Protein AF-A0A7J2JFJ5-F1 (afdb_monomer_lite)

Structure (mmCIF, N/CA/C/O backbone):
data_AF-A0A7J2JFJ5-F1
#
_entry.id   AF-A0A7J2JFJ5-F1
#
loop_
_atom_site.group_PDB
_atom_site.id
_atom_site.type_symbol
_atom_site.label_atom_id
_atom_site.label_alt_id
_atom_site.label_comp_id
_atom_site.label_asym_id
_atom_site.label_entity_id
_atom_site.label_seq_id
_atom_site.pdbx_PDB_ins_code
_atom_site.Cartn_x
_atom_site.Cartn_y
_atom_site.Cartn_z
_atom_site.occupancy
_atom_site.B_iso_or_equiv
_atom_site.auth_seq_id
_atom_site.auth_comp_id
_atom_site.auth_asym_id
_atom_site.auth_atom_id
_atom_site.pdbx_PDB_model_num
ATOM 1 N N . MET A 1 1 ? -9.846 13.819 21.853 1.00 77.38 1 MET A N 1
ATOM 2 C CA . MET A 1 1 ? -9.443 13.724 20.427 1.00 77.38 1 MET A CA 1
ATOM 3 C C . MET A 1 1 ? -10.681 13.401 19.591 1.00 77.38 1 MET A C 1
ATOM 5 O O . MET A 1 1 ? -11.425 12.506 19.979 1.00 77.38 1 MET A O 1
ATOM 9 N N . GLY A 1 2 ? -10.943 14.129 18.499 1.00 88.06 2 GLY A N 1
ATOM 10 C CA . GLY A 1 2 ? -12.149 13.928 17.678 1.00 88.06 2 GLY A CA 1
ATOM 11 C C . GLY A 1 2 ? -12.217 12.544 17.014 1.00 88.06 2 GLY A C 1
ATOM 12 O O . GLY A 1 2 ? -11.198 11.867 16.869 1.00 88.06 2 GLY A O 1
ATOM 13 N N . LYS A 1 3 ? -13.419 12.108 16.600 1.00 91.81 3 LYS A N 1
ATOM 14 C CA . LYS A 1 3 ? -13.634 10.844 15.857 1.00 91.81 3 LYS A CA 1
ATOM 15 C C . LYS A 1 3 ? -12.746 10.780 14.604 1.00 91.81 3 LYS A C 1
ATOM 17 O O . LYS A 1 3 ? -11.947 9.864 14.464 1.00 91.81 3 LYS A O 1
ATOM 22 N N . VAL A 1 4 ? -12.773 11.817 13.769 1.00 92.75 4 VAL A N 1
ATOM 23 C CA . VAL A 1 4 ? -11.957 11.883 12.542 1.00 92.75 4 VAL A CA 1
ATOM 24 C C . VAL A 1 4 ? -10.455 11.876 12.843 1.00 92.75 4 VAL A C 1
ATOM 26 O O . VAL A 1 4 ? -9.719 11.109 12.237 1.00 92.75 4 VAL A O 1
ATOM 29 N N . THR A 1 5 ? -9.989 12.652 13.827 1.00 93.81 5 THR A N 1
ATOM 30 C CA . THR A 1 5 ? -8.562 12.715 14.197 1.00 93.81 5 THR A CA 1
ATOM 31 C C . THR A 1 5 ? -8.012 11.366 14.669 1.00 93.81 5 THR A C 1
ATOM 33 O O . THR A 1 5 ? -6.893 10.995 14.320 1.00 93.81 5 THR A O 1
ATOM 36 N N . ARG A 1 6 ? -8.799 10.598 15.435 1.00 94.81 6 ARG A N 1
ATOM 37 C CA . ARG A 1 6 ? -8.428 9.228 15.829 1.00 94.81 6 ARG A CA 1
ATOM 38 C C . ARG A 1 6 ? -8.366 8.297 14.624 1.00 94.81 6 ARG A C 1
ATOM 40 O O . ARG A 1 6 ? -7.441 7.498 14.533 1.00 94.81 6 ARG A O 1
ATOM 47 N N . GLY A 1 7 ? -9.318 8.439 13.703 1.00 95.38 7 GLY A N 1
ATOM 48 C CA . GLY A 1 7 ? -9.347 7.720 12.431 1.00 95.38 7 GLY A CA 1
ATOM 49 C C . GLY A 1 7 ? -8.102 7.978 11.588 1.00 95.38 7 GLY A C 1
ATOM 50 O O . GLY A 1 7 ? -7.432 7.032 11.192 1.00 95.38 7 GLY A O 1
ATOM 51 N N . LEU A 1 8 ? -7.735 9.249 11.404 1.00 96.19 8 LEU A N 1
ATOM 52 C CA . LEU A 1 8 ? -6.509 9.665 10.716 1.00 96.19 8 LEU A CA 1
ATOM 53 C C . LEU A 1 8 ? -5.271 9.016 11.339 1.00 96.19 8 LEU A C 1
ATOM 55 O O . LEU A 1 8 ? -4.498 8.362 10.646 1.00 96.19 8 LEU A O 1
ATOM 59 N N . LYS A 1 9 ? -5.107 9.134 12.663 1.00 96.19 9 LYS A N 1
ATOM 60 C CA . LYS A 1 9 ? -3.968 8.538 13.373 1.00 96.19 9 LYS A CA 1
ATOM 61 C C . LYS A 1 9 ? -3.921 7.015 13.201 1.00 96.19 9 LYS A C 1
ATOM 63 O O . LYS A 1 9 ? -2.847 6.452 13.012 1.00 96.19 9 LYS A O 1
ATOM 68 N N . ALA A 1 10 ? -5.076 6.352 13.258 1.00 96.56 10 ALA A N 1
ATOM 69 C CA . ALA A 1 10 ? -5.172 4.897 13.155 1.00 96.56 10 ALA A CA 1
ATOM 70 C C . ALA A 1 10 ? -4.834 4.424 11.745 1.00 96.56 10 ALA A C 1
ATOM 72 O O . ALA A 1 10 ? -4.060 3.482 11.577 1.00 96.56 10 ALA A O 1
ATOM 73 N N . GLY A 1 11 ? -5.372 5.117 10.744 1.00 96.81 11 GLY A N 1
ATOM 74 C CA . GLY A 1 11 ? -5.115 4.836 9.344 1.00 96.81 11 GLY A CA 1
ATOM 75 C C . GLY A 1 11 ? -3.658 5.078 8.962 1.00 96.81 11 GLY A C 1
ATOM 76 O O . GLY A 1 11 ? -3.092 4.251 8.259 1.00 96.81 11 GLY A O 1
ATOM 77 N N . VAL A 1 12 ? -3.014 6.129 9.488 1.00 96.88 12 VAL A N 1
ATOM 78 C CA . VAL A 1 12 ? -1.575 6.386 9.280 1.00 96.88 12 VAL A CA 1
ATOM 79 C C . VAL A 1 12 ? -0.713 5.283 9.880 1.00 96.88 12 VAL A C 1
ATOM 81 O O . VAL A 1 12 ? 0.145 4.756 9.182 1.00 96.88 12 VAL A O 1
ATOM 84 N N . LEU A 1 13 ? -0.930 4.901 11.146 1.00 96.88 13 LEU A N 1
ATOM 85 C CA . LEU A 1 13 ? -0.126 3.837 11.765 1.00 96.88 13 LEU A CA 1
ATOM 86 C C . LEU A 1 13 ? -0.288 2.505 11.030 1.00 96.88 13 LEU A C 1
ATOM 88 O O . LEU A 1 13 ? 0.695 1.818 10.765 1.00 96.88 13 LEU A O 1
ATOM 92 N N . SER A 1 14 ? -1.520 2.162 10.660 1.00 96.94 14 SER A N 1
ATOM 93 C CA . SER A 1 14 ? -1.803 0.952 9.882 1.00 96.94 14 SER A CA 1
ATOM 94 C C . SER A 1 14 ? -1.190 1.035 8.487 1.00 96.94 14 SER A C 1
ATOM 96 O O . SER A 1 14 ? -0.620 0.063 8.006 1.00 96.94 14 SER A O 1
ATOM 98 N N . GLY A 1 15 ? -1.266 2.207 7.853 1.00 96.50 15 GLY A N 1
ATOM 99 C CA . GLY A 1 15 ? -0.671 2.492 6.552 1.00 96.50 15 GLY A CA 1
ATOM 100 C C . GLY A 1 15 ? 0.849 2.375 6.569 1.00 96.50 15 GLY A C 1
ATOM 101 O O . GLY A 1 15 ? 1.410 1.797 5.653 1.00 96.50 15 GLY A O 1
ATOM 102 N N . LEU A 1 16 ? 1.521 2.823 7.632 1.00 96.25 16 LEU A N 1
ATOM 103 C CA . LEU A 1 16 ? 2.966 2.641 7.796 1.00 96.25 16 LEU A CA 1
ATOM 104 C C . LEU A 1 16 ? 3.344 1.158 7.884 1.00 96.25 16 LEU A C 1
ATOM 106 O O . LEU A 1 16 ? 4.227 0.711 7.157 1.00 96.25 16 LEU A O 1
ATOM 110 N N . ILE A 1 17 ? 2.655 0.387 8.733 1.00 96.19 17 ILE A N 1
ATOM 111 C CA . ILE A 1 17 ? 2.920 -1.052 8.905 1.00 96.19 17 ILE A CA 1
ATOM 112 C C . ILE A 1 17 ? 2.732 -1.790 7.577 1.00 96.19 17 ILE A C 1
ATOM 114 O O . ILE A 1 17 ? 3.607 -2.535 7.139 1.00 96.19 17 ILE A O 1
ATOM 118 N N . ILE A 1 18 ? 1.601 -1.554 6.915 1.00 95.38 18 ILE A N 1
ATOM 119 C CA . ILE A 1 18 ? 1.270 -2.213 5.652 1.00 95.38 18 ILE A CA 1
ATOM 120 C C . ILE A 1 18 ? 2.163 -1.711 4.517 1.00 95.38 18 ILE A C 1
ATOM 122 O O . ILE A 1 18 ? 2.582 -2.509 3.689 1.00 95.38 18 ILE A O 1
ATOM 126 N N . GLY A 1 19 ? 2.524 -0.430 4.503 1.00 94.38 19 GLY A N 1
ATOM 127 C CA . GLY A 1 19 ? 3.421 0.165 3.516 1.00 94.38 19 GLY A CA 1
ATOM 128 C C . GLY A 1 19 ? 4.811 -0.463 3.526 1.00 94.38 19 GLY A C 1
ATOM 129 O O . GLY A 1 19 ? 5.356 -0.737 2.462 1.00 94.38 19 GLY A O 1
ATOM 130 N N . VAL A 1 20 ? 5.354 -0.778 4.707 1.00 94.81 20 VAL A N 1
ATOM 131 C CA . VAL A 1 20 ? 6.627 -1.510 4.832 1.00 94.81 20 VAL A CA 1
ATOM 132 C C . VAL A 1 20 ? 6.517 -2.915 4.232 1.00 94.81 20 VAL 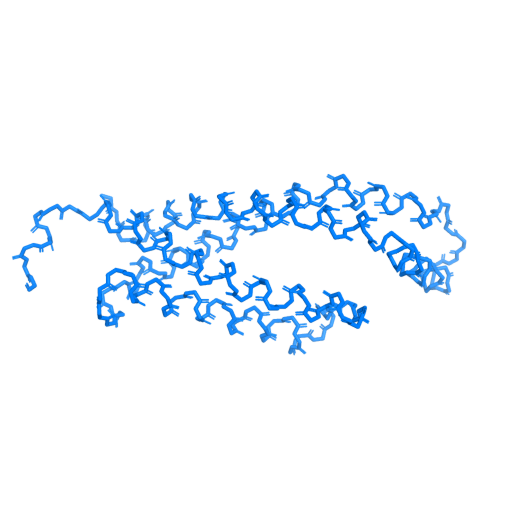A C 1
ATOM 134 O O . VAL A 1 20 ? 7.378 -3.321 3.452 1.00 94.81 20 VAL A O 1
ATOM 137 N N . ILE A 1 21 ? 5.442 -3.645 4.551 1.00 94.44 21 ILE A N 1
ATOM 138 C CA . ILE A 1 21 ? 5.206 -5.000 4.027 1.00 94.44 21 ILE A CA 1
ATOM 139 C C . ILE A 1 21 ? 5.034 -4.959 2.502 1.00 94.44 21 ILE A C 1
ATOM 141 O O . ILE A 1 21 ? 5.686 -5.715 1.783 1.00 94.44 21 ILE A O 1
ATOM 145 N N . LEU A 1 22 ? 4.200 -4.047 1.997 1.00 91.50 22 LEU A N 1
ATOM 146 C CA . LEU A 1 22 ? 3.963 -3.855 0.567 1.00 91.50 22 LEU A CA 1
ATOM 147 C C . LEU A 1 22 ? 5.234 -3.438 -0.170 1.00 91.50 22 LEU A C 1
ATOM 149 O O . LEU A 1 22 ? 5.488 -3.950 -1.257 1.00 91.50 22 LEU A O 1
ATOM 153 N N . GLY A 1 23 ? 6.046 -2.554 0.409 1.00 91.56 23 GLY A N 1
ATOM 154 C CA . GLY A 1 23 ? 7.327 -2.146 -0.157 1.00 91.56 23 GLY A CA 1
ATOM 155 C C . GLY A 1 23 ? 8.279 -3.330 -0.304 1.00 91.56 23 GLY A C 1
ATOM 156 O O . GLY A 1 23 ? 8.821 -3.547 -1.385 1.00 91.56 23 GLY A O 1
ATOM 157 N N . ALA A 1 24 ? 8.417 -4.149 0.744 1.00 92.75 24 ALA A N 1
ATOM 158 C CA . ALA A 1 24 ? 9.254 -5.347 0.711 1.00 92.75 24 ALA A CA 1
ATOM 159 C C . ALA A 1 24 ? 8.766 -6.373 -0.326 1.00 92.75 24 ALA A C 1
ATOM 161 O O . ALA A 1 24 ? 9.560 -6.889 -1.113 1.00 92.75 24 ALA A O 1
ATOM 162 N N . VAL A 1 25 ? 7.456 -6.636 -0.378 1.00 91.44 25 VAL A N 1
ATOM 163 C CA . VAL A 1 25 ? 6.872 -7.567 -1.357 1.00 91.44 25 VAL A CA 1
ATOM 164 C C . VAL A 1 25 ? 6.996 -7.027 -2.778 1.00 91.44 25 VAL A C 1
ATOM 166 O O . VAL A 1 25 ? 7.303 -7.792 -3.691 1.00 91.44 25 VAL A O 1
ATOM 169 N N . THR A 1 26 ? 6.814 -5.722 -2.983 1.00 88.94 26 THR A N 1
ATOM 170 C CA . THR A 1 26 ? 6.980 -5.082 -4.295 1.00 88.94 26 THR A CA 1
ATOM 171 C C . THR A 1 26 ? 8.422 -5.199 -4.764 1.00 88.94 26 THR A C 1
ATOM 173 O O . THR A 1 26 ? 8.650 -5.657 -5.881 1.00 88.94 26 THR A O 1
ATOM 176 N N . TYR A 1 27 ? 9.389 -4.882 -3.901 1.00 91.25 27 TYR A N 1
ATOM 177 C CA . TYR A 1 27 ? 10.810 -5.052 -4.191 1.00 91.25 27 TYR A CA 1
ATOM 178 C C . TYR A 1 27 ? 11.136 -6.505 -4.562 1.00 91.25 27 TYR A C 1
ATOM 180 O O . TYR A 1 27 ? 11.682 -6.764 -5.633 1.00 91.25 27 TYR A O 1
ATOM 188 N N . ALA A 1 28 ? 10.727 -7.467 -3.727 1.00 91.62 28 ALA A N 1
ATOM 189 C CA . ALA A 1 28 ? 10.959 -8.889 -3.977 1.00 91.62 28 ALA A CA 1
ATOM 190 C C . ALA A 1 28 ? 10.330 -9.345 -5.302 1.00 91.62 28 ALA A C 1
ATOM 192 O O . ALA A 1 28 ? 10.959 -10.054 -6.081 1.00 91.62 28 ALA A O 1
ATOM 193 N N . THR A 1 29 ? 9.117 -8.879 -5.599 1.00 88.62 29 THR A N 1
ATOM 194 C CA . THR A 1 29 ? 8.432 -9.150 -6.867 1.00 88.62 29 THR A CA 1
ATOM 195 C C . THR A 1 29 ? 9.214 -8.565 -8.049 1.00 88.62 29 THR A C 1
ATOM 197 O O . THR A 1 29 ? 9.396 -9.219 -9.071 1.00 88.62 29 THR A O 1
ATOM 200 N N . MET A 1 30 ? 9.721 -7.339 -7.944 1.00 89.25 30 MET A N 1
ATOM 201 C CA . MET A 1 30 ? 10.512 -6.744 -9.023 1.00 89.25 30 MET A CA 1
ATOM 202 C C . MET A 1 30 ? 11.804 -7.513 -9.293 1.00 89.25 30 MET A C 1
ATOM 204 O O . MET A 1 30 ? 12.135 -7.734 -10.455 1.00 89.25 30 MET A O 1
ATOM 208 N N . VAL A 1 31 ? 12.473 -7.992 -8.241 1.00 92.56 31 VAL A N 1
ATOM 209 C CA . VAL A 1 31 ? 13.679 -8.821 -8.363 1.00 92.56 31 VAL A CA 1
ATOM 210 C C . VAL A 1 31 ? 13.363 -10.186 -8.980 1.00 92.56 31 VAL A C 1
ATOM 212 O O . VAL A 1 31 ? 14.023 -10.588 -9.936 1.00 92.56 31 VAL A O 1
ATOM 215 N N . LEU A 1 32 ? 12.339 -10.887 -8.481 1.00 91.25 32 LEU A N 1
ATOM 216 C CA . LEU A 1 32 ? 11.966 -12.228 -8.952 1.00 91.25 32 LEU A CA 1
ATOM 217 C C . LEU A 1 32 ? 11.479 -12.244 -10.406 1.00 91.25 32 LEU A C 1
ATOM 219 O O . LEU A 1 32 ? 11.657 -13.238 -11.104 1.00 91.25 32 LEU A O 1
ATOM 223 N N . TRP A 1 33 ? 10.874 -11.149 -10.870 1.00 89.50 33 TRP A N 1
ATOM 224 C CA . TRP A 1 33 ? 10.345 -11.025 -12.229 1.00 89.50 33 TRP A CA 1
ATOM 225 C C . TRP A 1 33 ? 11.084 -9.970 -13.062 1.00 89.50 33 TRP A C 1
ATOM 227 O O . TRP A 1 33 ? 10.479 -9.366 -13.951 1.00 89.50 33 TRP A O 1
ATOM 237 N N . LYS A 1 34 ? 12.387 -9.760 -12.809 1.00 91.19 34 LYS A N 1
ATOM 238 C CA . LYS A 1 34 ? 13.210 -8.718 -13.455 1.00 91.19 34 LYS A CA 1
ATOM 239 C C . LYS A 1 34 ? 13.028 -8.658 -14.975 1.00 91.19 34 LYS A C 1
ATOM 241 O O . LYS A 1 34 ? 12.765 -7.585 -15.510 1.00 91.19 34 LYS A O 1
ATOM 246 N N . GLU A 1 35 ? 13.113 -9.795 -15.663 1.00 91.00 35 GLU A N 1
ATOM 247 C CA . GLU A 1 35 ? 12.999 -9.867 -17.130 1.00 91.00 35 GLU A CA 1
ATOM 248 C C . GLU A 1 35 ? 11.668 -9.306 -17.650 1.00 91.00 35 GLU A C 1
ATOM 250 O O . GLU A 1 35 ? 11.644 -8.570 -18.634 1.00 91.00 35 GLU A O 1
ATOM 255 N N . LYS A 1 36 ? 10.558 -9.576 -16.948 1.00 88.62 36 LYS A N 1
ATOM 256 C CA . LYS A 1 36 ? 9.236 -9.049 -17.318 1.00 88.62 36 LYS A CA 1
ATOM 257 C C . LYS A 1 36 ? 9.157 -7.534 -17.150 1.00 88.62 36 LYS A C 1
ATOM 259 O O . LYS A 1 36 ? 8.564 -6.860 -17.988 1.00 88.62 36 LYS A O 1
ATOM 264 N N . TYR A 1 37 ? 9.758 -6.996 -16.088 1.00 89.06 37 TYR A N 1
ATOM 265 C CA . TYR A 1 37 ? 9.813 -5.549 -15.880 1.00 89.06 37 TYR A CA 1
ATOM 266 C C . TYR A 1 37 ? 10.721 -4.858 -16.897 1.00 89.06 37 TYR A C 1
ATOM 268 O O . TYR A 1 37 ? 10.359 -3.796 -17.389 1.00 89.06 37 TYR A O 1
ATOM 276 N N . LEU A 1 38 ? 11.860 -5.456 -17.259 1.00 93.50 38 LEU A N 1
ATOM 277 C CA . LEU A 1 38 ? 12.719 -4.914 -18.314 1.00 93.50 38 LEU A CA 1
ATOM 278 C C . LEU A 1 38 ? 12.002 -4.873 -19.664 1.00 93.50 38 LEU A C 1
ATOM 280 O O . LEU A 1 38 ? 12.018 -3.833 -20.316 1.00 93.50 38 LEU A O 1
ATOM 284 N N . ALA A 1 39 ? 11.318 -5.955 -20.046 1.00 91.44 39 ALA A N 1
ATOM 285 C CA . ALA A 1 39 ? 10.515 -5.986 -21.268 1.00 91.44 39 ALA A CA 1
ATOM 286 C C . ALA A 1 39 ? 9.416 -4.909 -21.262 1.00 91.44 39 ALA A C 1
ATOM 288 O O . ALA A 1 39 ? 9.189 -4.241 -22.266 1.00 91.44 39 ALA A O 1
ATOM 289 N N . TYR A 1 40 ? 8.773 -4.684 -20.115 1.00 88.12 40 TYR A N 1
ATOM 290 C CA . TYR A 1 40 ? 7.787 -3.617 -19.958 1.00 88.12 40 TYR A CA 1
ATOM 291 C C . TYR A 1 40 ? 8.379 -2.213 -20.104 1.00 88.12 40 TYR A C 1
ATOM 293 O O . TYR A 1 40 ? 7.831 -1.381 -20.821 1.00 88.12 40 TYR A O 1
ATOM 301 N N . PHE A 1 41 ? 9.503 -1.932 -19.442 1.00 92.19 41 PHE A N 1
ATOM 302 C CA . PHE A 1 41 ? 10.155 -0.630 -19.568 1.00 92.19 41 PHE A CA 1
ATOM 303 C C . PHE A 1 41 ? 10.667 -0.384 -20.985 1.00 92.19 41 PHE A C 1
ATOM 305 O O . PHE A 1 41 ? 10.595 0.747 -21.457 1.00 92.19 41 PHE A O 1
ATOM 312 N N . GLN A 1 42 ? 11.111 -1.432 -21.680 1.00 93.44 42 GLN A N 1
ATOM 313 C CA . GLN A 1 42 ? 11.474 -1.356 -23.090 1.00 93.44 42 GLN A CA 1
ATOM 314 C C . GLN A 1 42 ? 10.274 -0.940 -23.957 1.00 93.44 42 GLN A C 1
ATOM 316 O O . GLN A 1 42 ? 10.395 0.008 -24.726 1.00 93.44 42 GLN A O 1
ATOM 321 N N . GLN A 1 43 ? 9.099 -1.546 -23.755 1.00 90.19 43 GLN A N 1
ATOM 322 C CA . GLN A 1 43 ? 7.866 -1.157 -24.458 1.00 90.19 43 GLN A CA 1
ATOM 323 C C . GLN A 1 43 ? 7.465 0.302 -24.191 1.00 90.19 43 GLN A C 1
ATOM 325 O O . GLN A 1 43 ? 7.035 1.006 -25.102 1.00 90.19 43 GLN A O 1
ATOM 330 N N . ILE A 1 44 ? 7.619 0.782 -22.949 1.00 88.88 44 ILE A N 1
ATOM 331 C CA . ILE A 1 44 ? 7.367 2.194 -22.623 1.00 88.88 44 ILE A CA 1
ATOM 332 C C . ILE A 1 44 ? 8.326 3.103 -23.394 1.00 88.88 44 ILE A C 1
ATOM 334 O O . ILE A 1 44 ? 7.894 4.109 -23.953 1.00 88.88 44 ILE A O 1
ATOM 338 N N . ILE A 1 45 ? 9.621 2.775 -23.408 1.00 92.62 45 ILE A N 1
ATOM 339 C CA . ILE A 1 45 ? 10.633 3.579 -24.099 1.00 92.62 45 ILE A CA 1
ATOM 340 C C . ILE A 1 45 ? 10.337 3.633 -25.595 1.00 92.62 45 ILE A C 1
ATOM 342 O O . ILE A 1 45 ? 10.361 4.723 -26.154 1.00 92.62 45 ILE A O 1
ATOM 346 N N . GLU A 1 46 ? 10.013 2.501 -26.221 1.00 91.38 46 GLU A N 1
ATOM 347 C CA . GLU A 1 46 ? 9.647 2.431 -27.641 1.00 91.38 46 GLU A CA 1
ATOM 348 C C . GLU A 1 46 ? 8.460 3.348 -27.953 1.00 91.38 46 GLU A C 1
ATOM 350 O O . GLU A 1 46 ? 8.560 4.216 -28.818 1.00 91.38 46 GLU A O 1
ATOM 355 N N . HIS A 1 47 ? 7.384 3.264 -27.167 1.00 88.88 47 HIS A N 1
ATOM 356 C CA . HIS A 1 47 ? 6.211 4.119 -27.351 1.00 88.88 47 HIS A CA 1
ATOM 357 C C . HIS A 1 47 ? 6.510 5.618 -27.158 1.00 88.88 47 HIS A C 1
ATOM 359 O O . HIS A 1 47 ? 6.009 6.481 -27.887 1.00 88.88 47 HIS A O 1
ATOM 365 N N . LEU A 1 48 ? 7.346 5.956 -26.174 1.00 89.81 48 LEU A N 1
ATOM 366 C CA . LEU A 1 48 ? 7.771 7.336 -25.954 1.00 89.81 48 LEU A CA 1
ATOM 367 C C . LEU A 1 48 ? 8.676 7.834 -27.083 1.00 89.81 48 LEU A C 1
ATOM 369 O O . LEU A 1 48 ? 8.571 8.996 -27.464 1.00 89.81 48 LEU A O 1
ATOM 373 N N . GLN A 1 49 ? 9.535 6.979 -27.635 1.00 93.06 49 GLN A N 1
ATOM 374 C CA . GLN A 1 49 ? 10.400 7.337 -28.755 1.00 93.06 49 GLN A CA 1
ATOM 375 C C . GLN A 1 49 ? 9.610 7.560 -30.046 1.00 93.06 49 GLN A C 1
ATOM 377 O O . GLN A 1 49 ? 9.915 8.494 -30.785 1.00 93.06 49 GLN A O 1
ATOM 382 N N . GLU A 1 50 ? 8.560 6.774 -30.290 1.00 91.38 50 GLU A N 1
ATOM 383 C CA . GLU A 1 50 ? 7.617 7.014 -31.391 1.00 91.38 50 GLU A CA 1
ATOM 384 C C . GLU A 1 50 ? 6.921 8.377 -31.266 1.00 91.38 50 GLU A C 1
ATOM 386 O O . GLU A 1 50 ? 6.677 9.050 -32.266 1.00 91.38 50 GLU A O 1
ATOM 391 N N . THR A 1 51 ? 6.626 8.801 -30.035 1.00 92.31 51 THR A N 1
ATOM 392 C CA . THR A 1 51 ? 5.874 10.035 -29.764 1.00 92.31 51 THR A CA 1
ATOM 393 C C . THR A 1 51 ? 6.765 11.282 -29.720 1.00 92.31 51 THR A C 1
ATOM 395 O O . THR A 1 51 ? 6.356 12.352 -30.166 1.00 92.31 51 THR A O 1
ATOM 398 N N . TYR A 1 52 ? 7.977 11.166 -29.170 1.00 91.56 52 TYR A N 1
ATOM 399 C CA . TYR A 1 52 ? 8.835 12.306 -28.820 1.00 91.56 52 TYR A CA 1
ATOM 400 C C . TYR A 1 52 ? 10.226 12.274 -29.474 1.00 91.56 52 TYR A C 1
ATOM 402 O O . TYR A 1 52 ? 10.996 13.220 -29.304 1.00 91.56 52 TYR A O 1
ATOM 410 N N . GLY A 1 53 ? 10.558 11.228 -30.234 1.00 91.00 53 GLY A N 1
ATOM 411 C CA . GLY A 1 53 ? 11.877 11.031 -30.834 1.00 91.00 53 GLY A CA 1
ATOM 412 C C . GLY A 1 53 ? 12.884 10.342 -29.897 1.00 91.00 53 GLY A C 1
ATOM 413 O O . GLY A 1 53 ? 12.522 9.874 -28.819 1.00 91.00 53 GLY A O 1
ATOM 414 N N . PRO A 1 54 ? 14.167 10.238 -30.291 1.00 88.62 54 PRO A N 1
ATOM 415 C CA . PRO A 1 54 ? 15.176 9.490 -29.541 1.00 88.62 54 PRO A CA 1
ATOM 416 C C . PRO A 1 54 ? 15.349 9.989 -28.100 1.00 88.62 54 PRO A C 1
ATOM 418 O O . PRO A 1 54 ? 15.664 11.155 -27.862 1.00 88.62 54 PRO A O 1
ATOM 421 N N . LEU A 1 55 ? 15.201 9.079 -27.134 1.00 87.19 55 LEU A N 1
ATOM 422 C CA . LEU A 1 55 ? 15.362 9.356 -25.704 1.00 87.19 55 LEU A CA 1
ATOM 423 C C . LEU A 1 55 ? 16.625 8.672 -25.160 1.00 87.19 55 LEU A C 1
ATOM 425 O O . LEU A 1 55 ? 16.795 7.473 -25.391 1.00 87.19 55 LEU A O 1
ATOM 429 N N . PRO A 1 56 ? 17.480 9.368 -24.384 1.00 88.50 56 PRO A N 1
ATOM 430 C CA . PRO A 1 56 ? 18.684 8.797 -23.776 1.00 88.50 56 PRO A CA 1
ATOM 431 C C . PRO A 1 56 ? 18.358 8.015 -22.487 1.00 88.50 56 PRO A C 1
ATOM 433 O O . PRO A 1 56 ? 18.988 8.208 -21.450 1.00 88.50 56 PRO A O 1
ATOM 436 N N . ILE A 1 57 ? 17.334 7.161 -22.525 1.00 91.50 57 ILE A N 1
ATOM 437 C CA . ILE A 1 57 ? 16.861 6.368 -21.383 1.00 91.50 57 ILE A CA 1
ATOM 438 C C . ILE A 1 57 ? 16.890 4.891 -21.764 1.00 91.50 57 ILE A C 1
ATOM 440 O O . ILE A 1 57 ? 16.454 4.514 -22.848 1.00 91.50 57 ILE A O 1
ATOM 444 N N . THR A 1 58 ? 17.386 4.051 -20.855 1.00 94.38 58 THR A N 1
ATOM 445 C CA . THR A 1 58 ? 17.421 2.594 -21.023 1.00 94.38 58 THR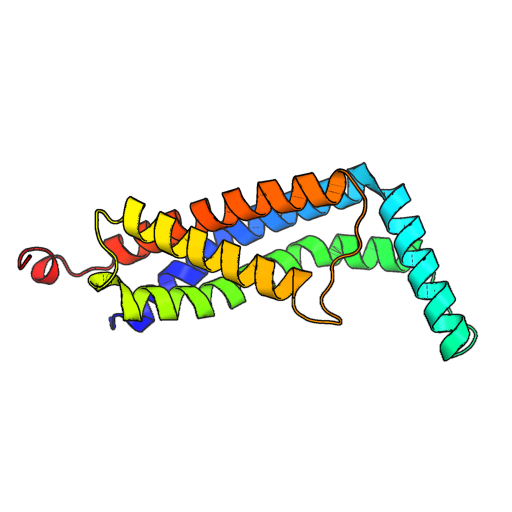 A CA 1
ATOM 446 C C . THR A 1 58 ? 16.433 1.908 -20.084 1.00 94.38 58 THR A C 1
ATOM 448 O O . THR A 1 58 ? 16.116 2.417 -19.004 1.00 94.38 58 THR A O 1
ATOM 451 N N . ALA A 1 59 ? 15.973 0.715 -20.469 1.00 93.56 59 ALA A N 1
ATOM 452 C CA . ALA A 1 59 ? 15.076 -0.088 -19.642 1.00 93.56 59 ALA A CA 1
ATOM 453 C C . ALA A 1 59 ? 15.706 -0.449 -18.283 1.00 93.56 59 ALA A C 1
ATOM 455 O O . ALA A 1 59 ? 15.024 -0.421 -17.260 1.00 93.56 59 ALA A O 1
ATOM 456 N N . GLU A 1 60 ? 17.017 -0.716 -18.247 1.00 95.62 60 GLU A N 1
ATOM 457 C CA . GLU A 1 60 ? 17.737 -0.999 -16.997 1.00 95.62 60 GLU A CA 1
ATOM 458 C C . GLU A 1 60 ? 17.757 0.229 -16.073 1.00 95.62 60 GLU A C 1
ATOM 460 O O . GLU A 1 60 ? 17.538 0.084 -14.873 1.00 95.62 60 GLU A O 1
ATOM 465 N N . ALA A 1 61 ? 17.937 1.444 -16.608 1.00 94.50 61 ALA A N 1
ATOM 466 C CA . ALA A 1 61 ? 17.895 2.663 -15.800 1.00 94.50 61 ALA A CA 1
ATOM 467 C C . ALA A 1 61 ? 16.510 2.877 -15.159 1.00 94.50 61 ALA A C 1
ATOM 469 O O . ALA A 1 61 ? 16.420 3.158 -13.962 1.00 94.50 61 ALA A O 1
ATOM 470 N N . LEU A 1 62 ? 15.428 2.675 -15.924 1.00 93.12 62 LEU A N 1
ATOM 471 C CA . LEU A 1 62 ? 14.054 2.747 -15.407 1.00 93.12 62 LEU A CA 1
ATOM 472 C C . LEU A 1 62 ? 13.758 1.650 -14.380 1.00 93.12 62 LEU A C 1
ATOM 474 O O . LEU A 1 62 ? 13.088 1.913 -13.377 1.00 93.12 62 LEU A O 1
ATOM 478 N N . TYR A 1 63 ? 14.280 0.442 -14.595 1.00 93.88 63 TYR A N 1
ATOM 479 C CA . TYR A 1 63 ? 14.162 -0.659 -13.646 1.00 93.88 63 TYR A CA 1
ATOM 480 C C . TYR A 1 63 ? 14.846 -0.336 -12.318 1.00 93.88 63 TYR A C 1
ATOM 482 O O . TYR A 1 63 ? 14.203 -0.432 -11.276 1.00 93.88 63 TYR A O 1
ATOM 490 N N . GLN A 1 64 ? 16.108 0.104 -12.341 1.00 94.31 64 GLN A N 1
ATOM 491 C CA . GLN A 1 64 ? 16.855 0.455 -11.128 1.00 94.31 64 GLN A CA 1
ATOM 492 C C . GLN A 1 64 ? 16.203 1.622 -10.381 1.00 94.31 64 GLN A C 1
ATOM 494 O O . GLN A 1 64 ? 16.057 1.581 -9.159 1.00 94.31 64 GLN A O 1
ATOM 499 N N . TYR A 1 65 ? 15.739 2.639 -11.114 1.00 92.31 65 TYR A N 1
ATOM 500 C CA . TYR A 1 65 ? 14.981 3.743 -10.532 1.00 92.31 65 TYR A CA 1
ATOM 501 C C . TYR A 1 65 ? 13.709 3.248 -9.833 1.00 92.31 65 TYR A C 1
ATOM 503 O O . TYR A 1 65 ? 13.473 3.559 -8.665 1.00 92.31 65 TYR A O 1
ATOM 511 N N . SER A 1 66 ? 12.915 2.429 -10.523 1.00 91.06 66 SER A N 1
ATOM 512 C CA . SER A 1 66 ? 11.657 1.898 -9.993 1.00 91.06 66 SER A CA 1
ATOM 513 C C . SER A 1 66 ? 11.883 0.972 -8.798 1.00 91.06 66 SER A C 1
ATOM 515 O O . SER A 1 66 ? 11.131 1.025 -7.827 1.00 91.06 66 SER A O 1
ATOM 517 N N . LEU A 1 67 ? 12.947 0.166 -8.825 1.00 91.44 67 LEU A N 1
ATOM 518 C CA . LEU A 1 67 ? 13.329 -0.712 -7.726 1.00 91.44 67 LEU A CA 1
ATOM 519 C C . LEU A 1 67 ? 13.687 0.099 -6.472 1.00 91.44 67 LEU A C 1
ATOM 521 O O . LEU A 1 67 ? 13.171 -0.193 -5.393 1.00 91.44 67 LEU A O 1
ATOM 525 N N . ASN A 1 68 ? 14.483 1.162 -6.617 1.00 90.75 68 ASN A N 1
ATOM 526 C CA . ASN A 1 68 ? 14.839 2.063 -5.515 1.00 90.75 68 ASN A CA 1
ATOM 527 C C . ASN A 1 68 ? 13.625 2.830 -4.974 1.00 90.75 68 ASN A C 1
ATOM 529 O O . ASN A 1 68 ? 13.484 3.018 -3.766 1.00 90.75 68 ASN A O 1
ATOM 533 N N . MET A 1 69 ? 12.718 3.241 -5.861 1.00 89.62 69 MET A N 1
ATOM 534 C CA . MET A 1 69 ? 11.505 3.962 -5.481 1.00 89.62 69 MET A CA 1
ATOM 535 C C . MET A 1 69 ? 10.400 3.055 -4.937 1.00 89.62 69 MET A C 1
ATOM 537 O O . MET A 1 69 ? 9.474 3.563 -4.306 1.00 89.62 69 MET A O 1
ATOM 541 N N . SER A 1 70 ? 10.470 1.736 -5.132 1.00 87.50 70 SER A N 1
ATOM 542 C CA . SER A 1 70 ? 9.404 0.795 -4.756 1.00 87.50 70 SER A CA 1
ATOM 543 C C . SER A 1 70 ? 9.018 0.893 -3.276 1.00 87.50 70 SER A C 1
ATOM 545 O O . SER A 1 70 ? 7.839 0.975 -2.942 1.00 87.50 70 SER A O 1
ATOM 547 N N . PHE A 1 71 ? 10.005 0.974 -2.383 1.00 86.19 71 PHE A N 1
ATOM 548 C CA . PHE A 1 71 ? 9.767 1.046 -0.944 1.00 86.19 71 PHE A CA 1
ATOM 549 C C . PHE A 1 71 ? 9.211 2.411 -0.516 1.00 86.19 71 PHE A C 1
ATOM 551 O O . PHE A 1 71 ? 8.237 2.489 0.234 1.00 86.19 71 PHE A O 1
ATOM 558 N N . ILE A 1 72 ? 9.795 3.494 -1.038 1.00 89.75 72 ILE A N 1
ATOM 559 C CA . ILE A 1 72 ? 9.389 4.870 -0.723 1.00 89.75 72 ILE A CA 1
ATOM 560 C C . ILE A 1 72 ? 7.962 5.121 -1.217 1.00 89.75 72 ILE A C 1
ATOM 562 O O . ILE A 1 72 ? 7.111 5.588 -0.460 1.00 89.75 72 ILE A O 1
ATOM 566 N N . SER A 1 73 ? 7.684 4.767 -2.472 1.00 87.88 73 SER A N 1
ATOM 567 C CA . SER A 1 73 ? 6.363 4.927 -3.082 1.00 87.88 73 SER A CA 1
ATOM 568 C C . SER A 1 73 ? 5.300 4.076 -2.388 1.00 87.88 73 SER A C 1
ATOM 570 O O . SER A 1 73 ? 4.205 4.580 -2.140 1.00 87.88 73 SER A O 1
ATOM 572 N N . ALA A 1 74 ? 5.619 2.838 -1.989 1.00 89.75 74 ALA A N 1
ATOM 573 C CA . ALA A 1 74 ? 4.695 1.984 -1.244 1.00 89.75 74 ALA A CA 1
ATOM 574 C C . ALA A 1 74 ? 4.330 2.577 0.124 1.00 89.75 74 ALA A C 1
ATOM 576 O O . ALA A 1 74 ? 3.152 2.605 0.483 1.00 89.75 74 ALA A O 1
ATOM 577 N N . ILE A 1 75 ? 5.308 3.097 0.873 1.00 91.56 75 ILE A N 1
ATOM 578 C CA . ILE A 1 75 ? 5.051 3.734 2.171 1.00 91.56 75 ILE A CA 1
ATOM 579 C C . ILE A 1 75 ? 4.232 5.009 1.998 1.00 91.56 75 ILE A C 1
ATOM 581 O O . ILE A 1 75 ? 3.203 5.161 2.654 1.00 91.56 75 ILE A O 1
ATOM 585 N N . LEU A 1 76 ? 4.655 5.919 1.115 1.00 92.75 76 LEU A N 1
ATOM 586 C CA . LEU A 1 76 ? 3.938 7.175 0.891 1.00 92.75 76 LEU A CA 1
ATOM 587 C C . LEU A 1 76 ? 2.505 6.914 0.425 1.00 92.75 76 LEU A C 1
ATOM 589 O O . LEU A 1 76 ? 1.567 7.485 0.981 1.00 92.75 76 LEU A O 1
ATOM 593 N N . GLY A 1 77 ? 2.331 5.995 -0.527 1.00 90.56 77 GLY A N 1
ATOM 594 C CA . GLY A 1 77 ? 1.023 5.556 -0.994 1.00 90.56 77 GLY A CA 1
ATOM 595 C C . GLY A 1 77 ? 0.169 5.022 0.153 1.00 90.56 77 GLY A C 1
ATOM 596 O O . GLY A 1 77 ? -0.928 5.527 0.382 1.00 90.56 77 GLY A O 1
ATOM 597 N N . ALA A 1 78 ? 0.678 4.066 0.932 1.00 92.81 78 ALA A N 1
ATOM 598 C CA . ALA A 1 78 ? -0.067 3.464 2.035 1.00 92.81 78 ALA A CA 1
ATOM 599 C C . ALA A 1 78 ? -0.416 4.465 3.151 1.00 92.81 78 ALA A C 1
ATOM 601 O O . ALA A 1 78 ? -1.493 4.370 3.739 1.00 92.81 78 ALA A O 1
ATOM 602 N N . VAL A 1 79 ? 0.442 5.453 3.428 1.00 93.44 79 VAL A N 1
ATOM 603 C CA . VAL A 1 79 ? 0.154 6.519 4.400 1.00 93.44 79 VAL A CA 1
ATOM 604 C C . VAL A 1 79 ? -0.917 7.475 3.883 1.00 93.44 79 VAL A C 1
ATOM 606 O O . VAL A 1 79 ? -1.847 7.786 4.627 1.00 93.44 79 VAL A O 1
ATOM 609 N N . ILE A 1 80 ? -0.832 7.918 2.625 1.00 93.81 80 ILE A N 1
ATOM 610 C CA . ILE A 1 80 ? -1.840 8.802 2.014 1.00 93.81 80 ILE A CA 1
ATOM 611 C C . ILE A 1 80 ? -3.199 8.096 1.969 1.00 93.81 80 ILE A C 1
ATOM 613 O O . ILE A 1 80 ? -4.205 8.652 2.415 1.00 93.81 80 ILE A O 1
ATOM 617 N N . PHE A 1 81 ? -3.227 6.840 1.519 1.00 90.50 81 PHE A N 1
ATOM 618 C CA . PHE A 1 81 ? -4.424 5.999 1.570 1.00 90.50 81 PHE A CA 1
ATOM 619 C C . PHE A 1 81 ? -4.932 5.828 3.006 1.00 90.50 81 PHE A C 1
ATOM 621 O O . PHE A 1 81 ? -6.129 5.970 3.267 1.00 90.50 81 PHE A O 1
ATOM 628 N N . GLY A 1 82 ? -4.019 5.590 3.948 1.00 94.25 82 GLY A N 1
ATOM 629 C CA . GLY A 1 82 ? -4.308 5.482 5.371 1.00 94.25 82 GLY A CA 1
ATOM 630 C C . GLY A 1 82 ? -4.976 6.732 5.939 1.00 94.25 82 GLY A C 1
ATOM 631 O O . GLY A 1 82 ? -5.936 6.615 6.695 1.00 94.25 82 GLY A O 1
ATOM 632 N N . LEU A 1 83 ? -4.534 7.928 5.547 1.00 95.25 83 LEU A N 1
ATOM 633 C CA . LEU A 1 83 ? -5.164 9.190 5.941 1.00 95.25 83 LEU A CA 1
ATOM 634 C C . LEU A 1 83 ? -6.603 9.275 5.424 1.00 95.25 83 LEU A C 1
ATOM 636 O O . LEU A 1 83 ? -7.528 9.487 6.210 1.00 95.25 83 LEU A O 1
ATOM 640 N N . LEU A 1 84 ? -6.804 9.070 4.121 1.00 95.19 84 LEU A N 1
ATOM 641 C CA . LEU A 1 84 ? -8.113 9.211 3.479 1.00 95.19 84 LEU A CA 1
ATOM 642 C C . LEU A 1 84 ? -9.136 8.235 4.069 1.00 95.19 84 LEU A C 1
ATOM 644 O O . LEU A 1 84 ? -10.185 8.640 4.577 1.00 95.19 84 LEU A O 1
ATOM 648 N N . PHE A 1 85 ? -8.811 6.944 4.066 1.00 95.88 85 PHE A N 1
ATOM 649 C CA . PHE A 1 85 ? -9.732 5.920 4.544 1.00 95.88 85 PHE A CA 1
ATOM 650 C C . PHE A 1 85 ? -9.799 5.857 6.069 1.00 95.88 85 PHE A C 1
ATOM 652 O O . PHE A 1 85 ? -10.863 5.573 6.614 1.00 95.88 85 PHE A O 1
ATOM 659 N N . GLY A 1 86 ? -8.723 6.202 6.776 1.00 96.38 86 GLY A N 1
ATOM 660 C CA . GLY A 1 86 ? -8.741 6.361 8.229 1.00 96.38 86 GLY A CA 1
ATOM 661 C C . GLY A 1 86 ? -9.703 7.463 8.673 1.00 96.38 86 GLY A C 1
ATOM 662 O O . GLY A 1 86 ? -10.481 7.261 9.607 1.00 96.38 86 GLY A O 1
ATOM 663 N N . ALA A 1 87 ? -9.721 8.606 7.979 1.00 96.31 87 ALA A N 1
ATOM 664 C CA . ALA A 1 87 ? -10.673 9.685 8.246 1.00 96.31 87 ALA A CA 1
ATOM 665 C C . ALA A 1 87 ? -12.127 9.233 8.046 1.00 96.31 87 ALA A C 1
ATOM 667 O O . ALA A 1 87 ? -12.964 9.435 8.932 1.00 96.31 87 ALA A O 1
ATOM 668 N N . VAL A 1 88 ? -12.415 8.576 6.914 1.00 95.56 88 VAL A N 1
ATOM 669 C CA . VAL A 1 88 ? -13.744 8.022 6.598 1.00 95.56 88 VAL A CA 1
ATOM 670 C C . VAL A 1 88 ? -14.172 7.000 7.650 1.00 95.56 88 VAL A C 1
ATOM 672 O O . VAL A 1 88 ? -15.293 7.066 8.159 1.00 95.56 88 VAL A O 1
ATOM 675 N N . PHE A 1 89 ? -13.267 6.097 8.027 1.00 95.44 89 PHE A N 1
ATOM 676 C CA . PHE A 1 89 ? -13.523 5.085 9.041 1.00 95.44 89 PHE A CA 1
ATOM 677 C C . PHE A 1 89 ? -13.847 5.713 10.397 1.00 95.44 89 PHE A C 1
ATOM 679 O O . PHE A 1 89 ? -14.857 5.369 11.003 1.00 95.44 89 PHE A O 1
ATOM 686 N N . GLY A 1 90 ? -13.058 6.694 10.847 1.00 94.31 90 GLY A N 1
ATOM 687 C CA . GLY A 1 90 ? -13.329 7.414 12.091 1.00 94.31 90 GLY A CA 1
ATOM 688 C C . GLY A 1 90 ? -14.670 8.153 12.068 1.00 94.31 90 GLY A C 1
ATOM 689 O O . GLY A 1 90 ? -15.406 8.126 13.053 1.00 94.31 90 GLY A O 1
ATOM 690 N N . TRP A 1 91 ? -15.032 8.768 10.938 1.00 95.25 91 TRP A N 1
ATOM 691 C CA . TRP A 1 91 ? -16.321 9.450 10.773 1.00 95.25 91 TRP A CA 1
ATOM 692 C C . TRP A 1 91 ? -17.522 8.494 10.835 1.00 95.25 91 TRP A C 1
ATOM 694 O O . TRP A 1 91 ? -18.570 8.850 11.375 1.00 95.25 91 TRP A O 1
ATOM 704 N N . LYS A 1 92 ? -17.382 7.279 10.295 1.00 94.69 92 LYS A N 1
ATOM 705 C CA . LYS A 1 92 ? -18.474 6.300 10.168 1.00 94.69 92 LYS A CA 1
ATOM 706 C C . LYS A 1 92 ? -18.393 5.131 11.149 1.00 94.69 92 LYS A C 1
ATOM 708 O O . LYS A 1 92 ? -19.253 4.261 11.090 1.00 94.69 92 LYS A O 1
ATOM 713 N N . TYR A 1 93 ? -17.434 5.123 12.075 1.00 91.75 93 TYR A N 1
ATOM 714 C CA . TYR A 1 93 ? -17.134 3.988 12.958 1.00 91.75 93 TYR A CA 1
ATOM 715 C C . TYR A 1 93 ? -18.362 3.377 13.654 1.00 91.75 93 TYR A C 1
ATOM 717 O O . TYR A 1 93 ? -18.521 2.159 13.729 1.00 91.75 93 TYR A O 1
ATOM 725 N N . GLU A 1 94 ? -19.245 4.230 14.172 1.00 90.38 94 GLU A N 1
ATOM 726 C CA . GLU A 1 94 ? -20.456 3.819 14.895 1.00 90.38 94 GLU A CA 1
ATOM 727 C C . GLU A 1 94 ? -21.530 3.230 13.976 1.00 90.38 94 GLU A C 1
ATOM 729 O O . GLU A 1 94 ? -22.347 2.444 14.434 1.00 90.38 94 GLU A O 1
ATOM 734 N N . LYS A 1 95 ? -21.505 3.558 12.678 1.00 92.56 95 LYS A N 1
ATOM 735 C CA . LYS A 1 95 ? -22.446 3.015 11.689 1.00 92.56 95 LYS A CA 1
ATOM 736 C C . LYS A 1 95 ? -22.079 1.607 11.232 1.00 92.56 95 LYS A C 1
ATOM 738 O O . LYS A 1 95 ? -22.931 0.915 10.684 1.00 92.56 95 LYS A O 1
ATOM 743 N N . PHE A 1 96 ? -20.825 1.193 11.414 1.00 90.56 96 PHE A N 1
ATOM 744 C CA . PHE A 1 96 ? -20.417 -0.169 11.095 1.00 90.56 96 PHE A CA 1
ATOM 745 C C . PHE A 1 96 ? -20.891 -1.133 12.192 1.00 90.56 96 PHE A C 1
ATOM 747 O O . PHE A 1 96 ? -20.652 -0.857 13.374 1.00 90.56 96 PHE A O 1
ATOM 754 N N . PRO A 1 97 ? -21.533 -2.257 11.831 1.00 92.38 97 PRO A N 1
ATOM 755 C CA . PRO A 1 97 ? -22.003 -3.242 12.795 1.00 92.38 97 PRO A CA 1
ATOM 756 C C . PRO A 1 97 ? -20.856 -4.098 13.353 1.00 92.38 97 PRO A C 1
ATOM 758 O O . PRO A 1 97 ? -19.794 -4.236 12.742 1.00 92.38 97 PRO A O 1
ATOM 761 N N . GLY A 1 98 ? -21.106 -4.723 14.504 1.00 92.69 98 GLY A N 1
ATOM 762 C CA . GLY A 1 98 ? -20.247 -5.762 15.071 1.00 92.69 98 GLY A CA 1
ATOM 763 C C . GLY A 1 98 ? -19.048 -5.262 15.881 1.00 92.69 98 GLY A C 1
ATOM 764 O O . GLY A 1 98 ? -18.937 -4.088 16.243 1.00 92.69 98 GLY A O 1
ATOM 765 N N . SER A 1 99 ? -18.155 -6.201 16.200 1.00 93.25 99 SER A N 1
ATOM 766 C CA . SER A 1 99 ? -16.952 -5.955 17.000 1.00 93.25 99 SER A CA 1
ATOM 767 C C . SER A 1 99 ? -15.920 -5.116 16.232 1.00 93.25 99 SER A C 1
ATOM 769 O O . SER A 1 99 ? -15.992 -5.029 15.003 1.00 93.25 99 SER A O 1
ATOM 771 N N . PRO A 1 100 ? -14.909 -4.529 16.903 1.00 92.69 100 PRO A N 1
ATOM 772 C CA . PRO A 1 100 ? -13.858 -3.776 16.221 1.00 92.69 100 PRO A CA 1
ATOM 773 C C . PRO A 1 100 ? -13.218 -4.546 15.056 1.00 92.69 100 PRO A C 1
ATOM 775 O O . PRO A 1 100 ? -13.007 -3.969 13.993 1.00 92.69 100 PRO A O 1
ATOM 778 N N . ILE A 1 101 ? -12.986 -5.853 15.200 1.00 94.69 101 ILE A N 1
ATOM 779 C CA . ILE A 1 101 ? -12.427 -6.682 14.122 1.00 94.69 101 ILE A CA 1
ATOM 780 C C . ILE A 1 101 ? -13.373 -6.713 12.915 1.00 94.69 101 ILE A C 1
ATOM 782 O O . ILE A 1 101 ? -12.934 -6.455 11.798 1.00 94.69 101 ILE A O 1
ATOM 786 N N . VAL A 1 102 ? -14.671 -6.947 13.134 1.00 96.00 102 VAL A N 1
ATOM 787 C CA . VAL A 1 102 ? -15.681 -6.976 12.061 1.00 96.00 102 VAL A CA 1
ATOM 788 C C . VAL A 1 102 ? -15.766 -5.625 11.351 1.00 96.00 102 VAL A C 1
ATOM 790 O O . VAL A 1 102 ? -15.721 -5.576 10.124 1.00 96.00 102 VAL A O 1
ATOM 793 N N . LYS A 1 103 ? -15.794 -4.515 12.100 1.00 96.19 103 LYS A N 1
ATOM 794 C CA . LYS A 1 103 ? -15.781 -3.158 11.523 1.00 96.19 103 LYS A CA 1
ATOM 795 C C . LYS A 1 103 ? -14.545 -2.920 10.657 1.00 96.19 103 LYS A C 1
ATOM 797 O O . LYS A 1 103 ? -14.645 -2.328 9.585 1.00 96.19 103 LYS A O 1
ATOM 802 N N . GLY A 1 104 ? -13.389 -3.398 11.116 1.00 96.00 104 GLY A N 1
ATOM 803 C CA . GLY A 1 104 ? -12.136 -3.327 10.374 1.00 96.00 104 GLY A CA 1
ATOM 804 C C . GLY A 1 104 ? -12.166 -4.142 9.084 1.00 96.00 104 GLY A C 1
ATOM 805 O O . GLY A 1 104 ? -11.768 -3.629 8.045 1.00 96.00 104 GLY A O 1
ATOM 806 N N . LEU A 1 105 ? -12.700 -5.366 9.121 1.00 97.38 105 LEU A N 1
ATOM 807 C CA . LEU A 1 105 ? -12.869 -6.205 7.930 1.00 97.38 105 LEU A CA 1
ATOM 808 C C . LEU A 1 105 ? -13.813 -5.566 6.907 1.00 97.38 105 LEU A C 1
ATOM 810 O O . LEU A 1 105 ? -13.484 -5.538 5.724 1.00 97.38 105 LEU A O 1
ATOM 814 N N . ILE A 1 106 ? -14.942 -5.000 7.350 1.00 97.06 106 ILE A N 1
ATOM 815 C CA . ILE A 1 106 ? -15.868 -4.271 6.469 1.00 97.06 106 ILE A CA 1
ATOM 816 C C . ILE A 1 106 ? -15.140 -3.106 5.797 1.00 97.06 106 ILE A C 1
ATOM 818 O O . ILE A 1 106 ? -15.222 -2.946 4.582 1.00 97.06 106 ILE A O 1
ATOM 822 N N . MET A 1 107 ? -14.394 -2.312 6.568 1.00 95.94 107 MET A N 1
ATOM 823 C CA . MET A 1 107 ? -13.643 -1.192 6.012 1.00 95.94 107 MET A CA 1
ATOM 824 C C . MET A 1 107 ? -12.555 -1.654 5.038 1.00 95.94 107 MET A C 1
ATOM 826 O O . MET A 1 107 ? -12.413 -1.073 3.966 1.00 95.94 107 MET A O 1
ATOM 830 N N . GLY A 1 108 ? -11.816 -2.711 5.375 1.00 96.56 108 GLY A N 1
ATOM 831 C CA . GLY A 1 108 ? -10.811 -3.299 4.494 1.00 96.56 108 GLY A CA 1
ATOM 832 C C . GLY A 1 108 ? -11.412 -3.802 3.182 1.00 96.56 108 GLY A C 1
ATOM 833 O O . GLY A 1 108 ? -10.843 -3.568 2.120 1.00 96.56 108 GLY A O 1
ATOM 834 N N . LEU A 1 109 ? -12.601 -4.409 3.231 1.00 96.56 109 LEU A N 1
ATOM 835 C CA . LEU A 1 109 ? -13.329 -4.836 2.039 1.00 96.56 109 LEU A CA 1
ATOM 836 C C . LEU A 1 109 ? -13.792 -3.642 1.193 1.00 96.56 109 LEU A C 1
ATOM 838 O O . LEU A 1 109 ? -13.654 -3.678 -0.025 1.00 96.56 109 LEU A O 1
ATOM 842 N N . ILE A 1 110 ? -14.290 -2.570 1.820 1.00 95.44 110 ILE A N 1
ATOM 843 C CA . ILE A 1 110 ? -14.642 -1.325 1.116 1.00 95.44 110 ILE A CA 1
ATOM 844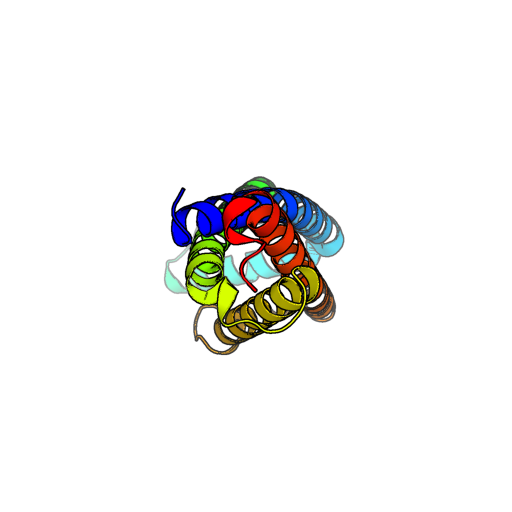 C C . ILE A 1 110 ? -13.418 -0.771 0.387 1.00 95.44 110 ILE A C 1
ATOM 846 O O . ILE A 1 110 ? -13.511 -0.449 -0.795 1.00 95.44 110 ILE A O 1
ATOM 850 N N . VAL A 1 111 ? -12.269 -0.695 1.065 1.00 94.06 111 VAL A N 1
ATOM 851 C CA . VAL A 1 111 ? -11.016 -0.243 0.445 1.00 94.06 111 VAL A CA 1
ATOM 852 C C . VAL A 1 111 ? -10.631 -1.151 -0.714 1.00 94.06 111 VAL A C 1
ATOM 854 O O . VAL A 1 111 ? -10.345 -0.642 -1.791 1.00 94.06 111 VAL A O 1
ATOM 857 N N . ALA A 1 112 ? -10.700 -2.473 -0.541 1.00 93.75 112 ALA A N 1
ATOM 858 C CA . ALA A 1 112 ? -10.399 -3.418 -1.609 1.00 93.75 112 ALA A CA 1
ATOM 859 C C . ALA A 1 112 ? -11.283 -3.185 -2.843 1.00 93.75 112 ALA A C 1
ATOM 861 O O . ALA A 1 112 ? -10.762 -3.059 -3.947 1.00 93.75 112 ALA A O 1
ATOM 862 N N . VAL A 1 113 ? -12.601 -3.053 -2.669 1.00 93.69 113 VAL A N 1
ATOM 863 C CA . VAL A 1 113 ? -13.528 -2.788 -3.781 1.00 93.69 113 VAL A CA 1
ATOM 864 C C . VAL A 1 113 ? -13.226 -1.446 -4.446 1.00 93.69 113 VAL A C 1
ATOM 866 O O . VAL A 1 113 ? -13.151 -1.384 -5.670 1.00 93.69 113 VAL A O 1
ATOM 869 N N . VAL A 1 114 ? -13.006 -0.379 -3.673 1.00 91.44 114 VAL A N 1
ATOM 870 C CA . VAL A 1 114 ? -12.682 0.944 -4.232 1.00 91.44 114 VAL A CA 1
ATOM 871 C C . VAL A 1 114 ? -11.374 0.897 -5.022 1.00 91.44 114 VAL A C 1
ATOM 873 O O . VAL A 1 114 ? -11.321 1.399 -6.142 1.00 91.44 114 VAL A O 1
ATOM 876 N N . SER A 1 115 ? -10.338 0.251 -4.489 1.00 88.44 115 SER A N 1
ATOM 877 C CA . SER A 1 115 ? -9.055 0.084 -5.173 1.00 88.44 115 SER A CA 1
ATOM 878 C C . SER A 1 115 ? -9.188 -0.722 -6.466 1.00 88.44 115 SER A C 1
ATOM 880 O O . SER A 1 115 ? -8.598 -0.338 -7.472 1.00 88.44 115 SER A O 1
ATOM 882 N N . LEU A 1 116 ? -10.001 -1.784 -6.480 1.00 86.94 116 LEU A N 1
ATOM 883 C CA . LEU A 1 116 ? -10.294 -2.560 -7.690 1.00 86.94 116 LEU A CA 1
ATOM 884 C C . LEU A 1 116 ? -11.018 -1.722 -8.749 1.00 86.94 116 LEU A C 1
ATOM 886 O O . LEU A 1 116 ? -10.642 -1.742 -9.921 1.00 86.94 116 LEU A O 1
ATOM 890 N N . VAL A 1 117 ? -12.033 -0.959 -8.340 1.00 87.81 117 VAL A N 1
ATOM 891 C CA . VAL A 1 117 ? -12.778 -0.071 -9.242 1.00 87.81 117 VAL A CA 1
ATOM 892 C C . VAL A 1 117 ? -11.856 0.992 -9.834 1.00 87.81 117 VAL A C 1
ATOM 894 O O . VAL A 1 117 ? -11.937 1.261 -11.028 1.00 87.81 117 VAL A O 1
ATOM 897 N N . ILE A 1 118 ? -10.941 1.560 -9.045 1.00 84.75 118 ILE A N 1
ATOM 898 C CA . ILE A 1 118 ? -9.962 2.530 -9.548 1.00 84.75 118 ILE A CA 1
ATOM 899 C C . ILE A 1 118 ? -8.988 1.863 -10.530 1.00 84.75 118 ILE A C 1
ATOM 901 O O . ILE A 1 118 ? -8.802 2.369 -11.633 1.00 84.75 118 ILE A O 1
ATOM 905 N N . ALA A 1 119 ? -8.401 0.721 -10.161 1.00 81.12 119 ALA A N 1
ATOM 906 C CA . ALA A 1 119 ? -7.368 0.058 -10.957 1.00 81.12 119 ALA A CA 1
ATOM 907 C C . ALA A 1 119 ? -7.877 -0.441 -12.321 1.00 81.12 119 ALA A C 1
ATOM 909 O O . ALA A 1 119 ? -7.160 -0.360 -13.316 1.00 81.12 119 ALA A O 1
ATOM 910 N N . TYR A 1 120 ? -9.114 -0.942 -12.387 1.00 80.31 120 TYR A N 1
ATOM 911 C CA . TYR A 1 120 ? -9.654 -1.549 -13.612 1.00 80.31 120 TYR A CA 1
ATOM 912 C C . TYR A 1 120 ? -10.721 -0.702 -14.311 1.00 80.31 120 TYR A C 1
ATOM 914 O O . TYR A 1 120 ? -10.915 -0.836 -15.523 1.00 80.31 120 TYR A O 1
ATOM 922 N N . GLY A 1 121 ? -11.403 0.173 -13.571 1.00 79.00 121 GLY A N 1
ATOM 923 C CA . GLY A 1 121 ? -12.514 0.983 -14.065 1.00 79.00 121 GLY A CA 1
ATOM 924 C C . GLY A 1 121 ? -12.116 2.363 -14.585 1.00 79.00 121 GLY A C 1
ATOM 925 O O . GLY A 1 121 ? -12.883 2.939 -15.351 1.00 79.00 121 GLY A O 1
ATOM 926 N N . VAL A 1 122 ? -10.938 2.890 -14.224 1.00 79.12 122 VAL A N 1
ATOM 927 C CA . VAL A 1 122 ? -10.478 4.216 -14.670 1.00 79.12 122 VAL A CA 1
ATOM 928 C C . VAL A 1 122 ? -9.502 4.073 -15.848 1.00 79.12 122 VAL A C 1
ATOM 930 O O . VAL A 1 122 ? -8.400 3.538 -15.676 1.00 79.12 122 VAL A O 1
ATOM 933 N N . PRO A 1 123 ? -9.863 4.545 -17.059 1.00 71.94 123 PRO A N 1
ATOM 934 C CA . PRO A 1 123 ? -8.940 4.589 -18.190 1.00 71.94 123 PRO A CA 1
ATOM 935 C C . PRO A 1 123 ? -7.673 5.381 -17.831 1.00 71.94 123 PRO A C 1
ATOM 937 O O . PRO A 1 123 ? -7.762 6.470 -17.273 1.00 71.94 123 PRO A O 1
ATOM 940 N N . GLY A 1 124 ? -6.494 4.826 -18.126 1.00 67.06 124 GLY A N 1
ATOM 941 C CA . GLY A 1 124 ? -5.195 5.446 -17.817 1.00 67.06 124 GLY A CA 1
ATOM 942 C C . GLY A 1 124 ? -4.569 5.055 -16.469 1.00 67.06 124 GLY A C 1
ATOM 943 O O . GLY A 1 124 ? -3.392 5.326 -16.266 1.00 67.06 124 GLY A O 1
ATOM 944 N N . VAL A 1 125 ? -5.301 4.370 -15.578 1.00 64.75 125 VAL A N 1
ATOM 945 C CA . VAL A 1 125 ? -4.778 3.855 -14.286 1.00 64.75 125 VAL A CA 1
ATOM 946 C C . VAL A 1 125 ? -4.552 2.335 -14.322 1.00 64.75 125 VAL A C 1
ATOM 948 O O . VAL A 1 125 ? -4.111 1.730 -13.347 1.00 64.75 125 VAL A O 1
ATOM 951 N N . ARG A 1 126 ? -4.833 1.701 -15.467 1.00 64.06 126 ARG A N 1
ATOM 952 C CA . ARG A 1 126 ? -4.698 0.252 -15.637 1.00 64.06 126 ARG A CA 1
ATOM 953 C C . ARG A 1 126 ? -3.267 -0.194 -15.373 1.00 64.06 126 ARG A C 1
ATOM 955 O O . ARG A 1 126 ? -2.334 0.269 -16.027 1.00 64.06 126 ARG A O 1
ATOM 962 N N . THR A 1 127 ? -3.117 -1.132 -14.447 1.00 62.84 127 THR A N 1
ATOM 963 C CA . THR A 1 127 ? -1.837 -1.784 -14.197 1.00 62.84 127 THR A CA 1
ATOM 964 C C . THR A 1 127 ? -1.490 -2.716 -15.365 1.00 62.84 127 THR A C 1
ATOM 966 O O . THR A 1 127 ? -2.375 -3.383 -15.912 1.00 62.84 127 THR A O 1
ATOM 969 N N . PRO A 1 128 ? -0.216 -2.778 -15.787 1.00 62.44 128 PRO A N 1
ATOM 970 C CA . PRO A 1 128 ? 0.208 -3.703 -16.832 1.00 62.44 128 PRO A CA 1
ATOM 971 C C . PRO A 1 128 ? -0.020 -5.147 -16.378 1.00 62.44 128 PRO A C 1
ATOM 973 O O . PRO A 1 128 ? 0.436 -5.556 -15.309 1.00 62.44 128 PRO A O 1
ATOM 976 N N . PHE A 1 129 ? -0.718 -5.937 -17.192 1.00 62.25 129 PHE A N 1
ATOM 977 C CA . PHE A 1 129 ? -1.062 -7.310 -16.837 1.00 62.25 129 PHE A CA 1
ATOM 978 C C . PHE A 1 129 ? 0.078 -8.275 -17.192 1.00 62.25 129 PHE A C 1
ATOM 980 O O . PHE A 1 129 ? 0.216 -8.712 -18.331 1.00 62.25 129 PHE A O 1
ATOM 987 N N . PHE A 1 130 ? 0.882 -8.662 -16.199 1.00 67.06 130 PHE A N 1
ATOM 988 C CA . PHE A 1 130 ? 1.997 -9.612 -16.368 1.00 67.06 130 PHE A CA 1
ATOM 989 C C . PHE A 1 130 ? 1.604 -11.092 -16.172 1.00 67.06 130 PHE A C 1
ATOM 991 O O . PHE A 1 130 ? 2.442 -11.929 -15.795 1.00 67.06 130 PHE A O 1
ATOM 998 N N . GLY A 1 131 ? 0.330 -11.432 -16.392 1.00 69.06 131 GLY A N 1
ATOM 999 C CA . GLY A 1 131 ? -0.208 -12.772 -16.147 1.00 69.06 131 GLY A CA 1
ATOM 1000 C C . GLY A 1 131 ? -0.256 -13.104 -14.653 1.00 69.06 131 GLY A C 1
ATOM 1001 O O . GLY A 1 131 ? -0.754 -12.318 -13.849 1.00 69.06 131 GLY A O 1
ATOM 1002 N N . GLY A 1 132 ? 0.303 -14.254 -14.261 1.00 71.38 132 GLY A N 1
ATOM 1003 C CA . GLY A 1 132 ? 0.261 -14.751 -12.875 1.00 71.38 132 GLY A CA 1
ATOM 1004 C C . GLY A 1 132 ? 0.826 -13.798 -11.809 1.00 71.38 132 GLY A C 1
ATOM 1005 O O . GLY A 1 132 ? 0.380 -13.839 -10.666 1.00 71.38 132 GLY A O 1
ATOM 1006 N N . VAL A 1 133 ? 1.735 -12.885 -12.180 1.00 74.38 133 VAL A N 1
ATOM 1007 C CA . VAL A 1 133 ? 2.257 -11.841 -11.274 1.00 74.38 133 VAL A CA 1
ATOM 1008 C C . VAL A 1 133 ? 1.146 -10.892 -10.829 1.00 74.38 133 VAL A C 1
ATOM 1010 O O . VAL A 1 133 ? 1.081 -10.525 -9.659 1.00 74.38 133 VAL A O 1
ATOM 1013 N N . GLU A 1 134 ? 0.248 -10.523 -11.741 1.00 76.00 134 GLU A N 1
ATOM 1014 C CA . GLU A 1 134 ? -0.842 -9.600 -11.433 1.00 76.00 134 GLU A CA 1
ATOM 1015 C C . GLU A 1 134 ? -1.922 -10.285 -10.596 1.00 76.00 134 GLU A C 1
ATOM 1017 O O . GLU A 1 134 ? -2.437 -9.699 -9.652 1.00 76.00 134 GLU A O 1
ATOM 1022 N N . THR A 1 135 ? -2.189 -11.568 -10.858 1.00 80.38 135 THR A N 1
ATOM 1023 C CA . THR A 1 135 ? -3.097 -12.369 -10.019 1.00 80.38 135 THR A CA 1
ATOM 1024 C C . THR A 1 135 ? -2.572 -12.486 -8.585 1.00 80.38 135 THR A C 1
ATOM 1026 O O . THR A 1 135 ? -3.330 -12.298 -7.634 1.00 80.38 135 THR A O 1
ATOM 1029 N N . PHE A 1 136 ? -1.267 -12.735 -8.418 1.00 83.56 136 PHE A N 1
ATOM 1030 C CA . PHE A 1 136 ? -0.623 -12.757 -7.104 1.00 83.56 136 PHE A CA 1
ATOM 1031 C C . PHE A 1 136 ? -0.721 -11.400 -6.401 1.00 83.56 136 PHE A C 1
ATOM 1033 O O . PHE A 1 136 ? -1.181 -11.339 -5.261 1.00 83.56 136 PHE A O 1
ATOM 1040 N N . LYS A 1 137 ? -0.345 -10.308 -7.080 1.00 83.12 137 LYS A N 1
ATOM 1041 C CA . LYS A 1 137 ? -0.432 -8.951 -6.521 1.00 83.12 137 LYS A CA 1
ATOM 1042 C C . LYS A 1 137 ? -1.854 -8.602 -6.106 1.00 83.12 137 LYS A C 1
ATOM 1044 O O . LYS A 1 137 ? -2.040 -8.036 -5.032 1.00 83.12 137 LYS A O 1
ATOM 1049 N N . LEU A 1 138 ? -2.844 -8.960 -6.919 1.00 84.88 138 LEU A N 1
ATOM 1050 C CA . LEU A 1 138 ? -4.253 -8.708 -6.648 1.00 84.88 138 LEU A CA 1
ATOM 1051 C C . LEU A 1 138 ? -4.719 -9.433 -5.383 1.00 84.88 138 LEU A C 1
ATOM 1053 O O . LEU A 1 138 ? -5.225 -8.801 -4.456 1.00 84.88 138 LEU A O 1
ATOM 1057 N N . ALA A 1 139 ? -4.499 -10.749 -5.328 1.00 87.31 139 ALA A N 1
ATOM 1058 C CA . ALA A 1 139 ? -4.868 -11.571 -4.181 1.00 87.31 139 ALA A CA 1
ATOM 1059 C C . ALA A 1 139 ? -4.164 -11.088 -2.905 1.00 87.31 139 ALA A C 1
ATOM 1061 O O . ALA A 1 139 ? -4.805 -10.901 -1.870 1.00 87.31 139 ALA A O 1
ATOM 1062 N N . PHE A 1 140 ? -2.862 -10.806 -2.997 1.00 90.38 140 PHE A N 1
ATOM 1063 C CA . PHE A 1 140 ? -2.080 -10.278 -1.885 1.00 90.38 140 PHE A CA 1
ATOM 1064 C C . PHE A 1 140 ? -2.600 -8.914 -1.416 1.00 90.38 140 PHE A C 1
ATOM 1066 O O . PHE A 1 140 ? -2.760 -8.695 -0.218 1.00 90.38 140 PHE A O 1
ATOM 1073 N N . SER A 1 141 ? -2.940 -8.018 -2.346 1.00 88.69 141 SER A N 1
ATOM 1074 C CA . SER A 1 141 ? -3.466 -6.685 -2.032 1.00 88.69 141 SER A CA 1
ATOM 1075 C C . SER A 1 141 ? -4.794 -6.756 -1.288 1.00 88.69 141 SER A C 1
ATOM 1077 O O . SER A 1 141 ? -4.969 -6.048 -0.302 1.00 88.69 141 SER A O 1
ATOM 1079 N N . ILE A 1 142 ? -5.702 -7.656 -1.684 1.00 92.31 142 ILE A N 1
ATOM 1080 C CA . ILE A 1 142 ? -6.972 -7.869 -0.972 1.00 92.31 142 ILE A CA 1
ATOM 1081 C C . ILE A 1 142 ? -6.709 -8.271 0.482 1.00 92.31 142 ILE A C 1
ATOM 1083 O O . ILE A 1 142 ? -7.276 -7.670 1.397 1.00 92.31 142 ILE A O 1
ATOM 1087 N N . VAL A 1 143 ? -5.812 -9.235 0.712 1.00 95.44 143 VAL A N 1
ATOM 1088 C CA . VAL A 1 143 ? -5.433 -9.642 2.073 1.00 95.44 143 VAL A CA 1
ATOM 1089 C C . VAL A 1 143 ? -4.847 -8.455 2.838 1.00 95.44 143 VAL A C 1
ATOM 1091 O O . VAL A 1 143 ? -5.247 -8.202 3.973 1.00 95.44 143 VAL A O 1
ATOM 1094 N N . MET A 1 144 ? -3.958 -7.676 2.220 1.00 95.06 144 MET A N 1
ATOM 1095 C CA . MET A 1 144 ? -3.355 -6.503 2.858 1.00 95.06 144 MET A CA 1
ATOM 1096 C C . MET A 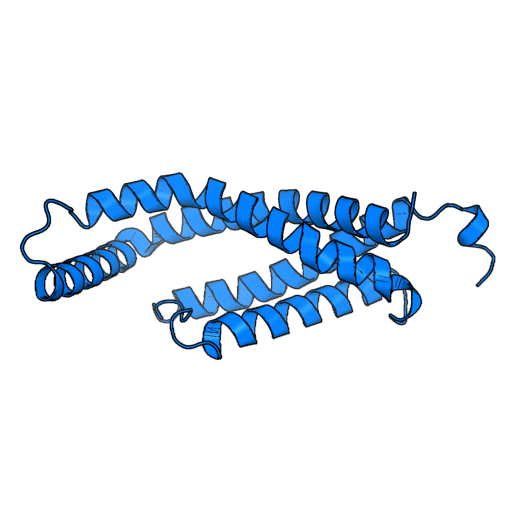1 144 ? -4.374 -5.412 3.193 1.00 95.06 144 MET A C 1
ATOM 1098 O O . MET A 1 144 ? -4.264 -4.811 4.259 1.00 95.06 144 MET A O 1
ATOM 1102 N N . TYR A 1 145 ? -5.400 -5.187 2.369 1.00 95.88 145 TYR A N 1
ATOM 1103 C CA . TYR A 1 145 ? -6.478 -4.245 2.687 1.00 95.88 145 TYR A CA 1
ATOM 1104 C C . TYR A 1 145 ? -7.325 -4.709 3.875 1.00 95.88 145 TYR A C 1
ATOM 1106 O O . TYR A 1 145 ? -7.684 -3.896 4.729 1.00 95.88 145 TYR A O 1
ATOM 1114 N N . LEU A 1 146 ? -7.599 -6.013 3.982 1.00 97.06 146 LEU A N 1
ATOM 1115 C CA . LEU A 1 146 ? -8.293 -6.580 5.140 1.00 97.06 146 LEU A CA 1
ATOM 1116 C C . LEU A 1 146 ? -7.462 -6.426 6.419 1.00 97.06 146 LEU A C 1
ATOM 1118 O O . LEU A 1 146 ? -7.978 -5.946 7.431 1.00 97.06 146 LEU A O 1
ATOM 1122 N N . VAL A 1 147 ? -6.168 -6.762 6.367 1.00 97.25 147 VAL A N 1
ATOM 1123 C CA . VAL A 1 147 ? -5.251 -6.586 7.506 1.00 97.25 147 VAL A CA 1
ATOM 1124 C C . VAL A 1 147 ? -5.152 -5.107 7.888 1.00 97.25 147 VAL A C 1
ATOM 1126 O O . VAL A 1 147 ? -5.282 -4.771 9.065 1.00 97.25 147 VAL A O 1
ATOM 1129 N N . TRP A 1 148 ? -5.003 -4.211 6.909 1.00 97.31 148 TR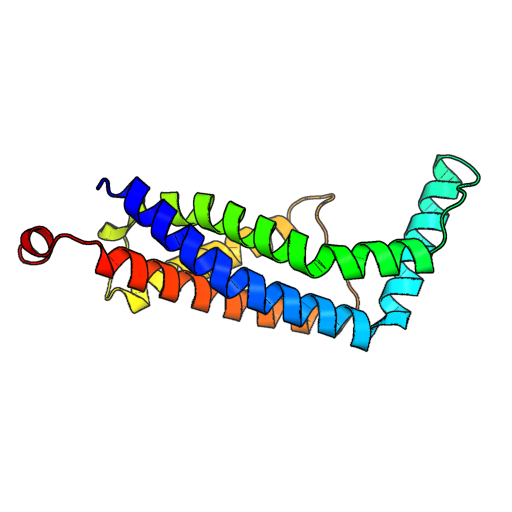P A N 1
ATOM 1130 C CA . TRP A 1 148 ? -4.998 -2.764 7.127 1.00 97.31 148 TRP A CA 1
ATOM 1131 C C . TRP A 1 148 ? -6.264 -2.286 7.852 1.00 97.31 148 TRP A C 1
ATOM 1133 O O . TRP A 1 148 ? -6.175 -1.524 8.819 1.00 97.31 148 TRP A O 1
ATOM 1143 N N . GLY A 1 149 ? -7.442 -2.745 7.419 1.00 97.12 149 GLY A N 1
ATOM 1144 C CA . GLY A 1 149 ? -8.720 -2.362 8.016 1.00 97.12 149 GLY A CA 1
ATOM 1145 C C . GLY A 1 149 ? -8.854 -2.843 9.462 1.00 97.12 149 GLY A C 1
ATOM 1146 O O . GLY A 1 149 ? -9.266 -2.080 10.341 1.00 97.12 149 GLY A O 1
ATOM 1147 N N . VAL A 1 150 ? -8.436 -4.082 9.742 1.00 97.38 150 VAL A N 1
ATOM 1148 C CA . VAL A 1 150 ? -8.404 -4.639 11.104 1.00 97.38 150 VAL A CA 1
ATOM 1149 C C . VAL A 1 150 ? -7.458 -3.845 12.004 1.00 97.38 150 VAL A C 1
ATOM 1151 O O . VAL A 1 150 ? -7.876 -3.419 13.082 1.00 97.38 150 VAL A O 1
ATOM 1154 N N . LEU A 1 151 ? -6.226 -3.577 11.560 1.00 97.31 151 LEU A N 1
ATOM 1155 C CA . LEU A 1 151 ? -5.263 -2.765 12.313 1.00 97.31 151 LEU A CA 1
ATOM 1156 C C . LEU A 1 151 ? -5.810 -1.361 12.594 1.00 97.31 151 LEU A C 1
ATOM 1158 O O . LEU A 1 151 ? -5.766 -0.896 13.735 1.00 97.31 151 LEU A O 1
ATOM 1162 N N . THR A 1 152 ? -6.413 -0.728 11.586 1.00 97.19 152 THR A N 1
ATOM 1163 C CA . THR A 1 152 ? -7.022 0.601 11.718 1.00 97.19 152 THR A CA 1
ATOM 1164 C C . THR A 1 152 ? -8.115 0.586 12.779 1.00 97.19 152 THR A C 1
ATOM 1166 O O . THR A 1 152 ? -8.161 1.465 13.637 1.00 97.19 152 THR A O 1
ATOM 1169 N N . SER A 1 153 ? -8.965 -0.439 12.787 1.00 96.31 153 SER A N 1
ATOM 1170 C CA . SER A 1 153 ? -10.017 -0.570 13.790 1.00 96.31 153 SER A CA 1
ATOM 1171 C C . SER A 1 153 ? -9.488 -0.831 15.200 1.00 96.31 153 SER A C 1
ATOM 1173 O O . SER A 1 153 ? -9.968 -0.214 16.151 1.00 96.31 153 SER A O 1
ATOM 1175 N N . ILE A 1 154 ? -8.465 -1.678 15.347 1.00 94.88 154 ILE A N 1
ATOM 1176 C CA . ILE A 1 154 ? -7.816 -1.951 16.638 1.00 94.88 154 ILE A CA 1
ATOM 1177 C C . ILE A 1 154 ? -7.186 -0.675 17.208 1.00 94.88 154 ILE A C 1
ATOM 1179 O O . ILE A 1 154 ? -7.416 -0.336 18.372 1.00 94.88 154 ILE A O 1
ATOM 1183 N N . PHE A 1 155 ? -6.423 0.064 16.399 1.00 95.44 155 PHE A N 1
ATOM 1184 C CA . PHE A 1 155 ? -5.821 1.323 16.837 1.00 95.44 155 PHE A CA 1
ATOM 1185 C C . PHE A 1 155 ? -6.876 2.384 17.139 1.00 95.44 155 PHE A C 1
ATOM 1187 O O . PHE A 1 155 ? -6.774 3.068 18.156 1.00 95.44 155 PHE A O 1
ATOM 1194 N N . TYR A 1 156 ? -7.920 2.484 16.313 1.00 94.44 156 TYR A N 1
ATOM 1195 C CA . TYR A 1 156 ? -9.027 3.400 16.562 1.00 94.44 156 TYR A CA 1
ATOM 1196 C C . TYR A 1 156 ? -9.712 3.105 17.900 1.00 94.44 156 TYR A C 1
ATOM 1198 O O . TYR A 1 156 ? -9.862 4.011 18.722 1.00 94.44 156 TYR A O 1
ATOM 1206 N N . TRP A 1 157 ? -10.069 1.837 18.140 1.00 91.88 157 TRP A N 1
ATOM 1207 C CA . TRP A 1 157 ? -10.710 1.371 19.371 1.00 91.88 157 TRP A CA 1
ATOM 1208 C C . TRP A 1 157 ? -9.858 1.664 20.605 1.00 91.88 157 TRP A C 1
ATOM 1210 O O . TRP A 1 157 ? -10.369 2.160 21.606 1.00 91.88 157 TRP A O 1
ATOM 1220 N N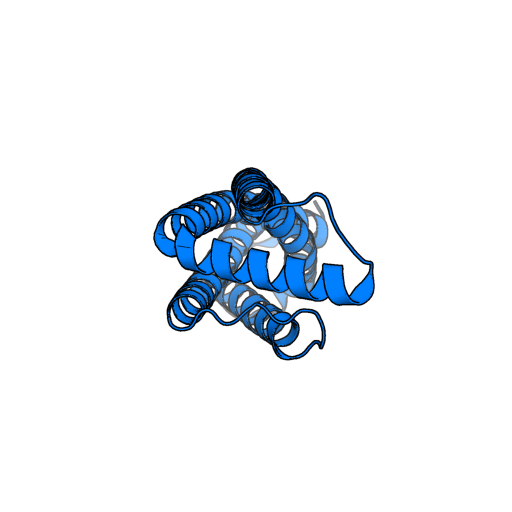 . ARG A 1 158 ? -8.538 1.455 20.513 1.00 89.94 158 ARG A N 1
ATOM 1221 C CA . ARG A 1 158 ? -7.589 1.762 21.595 1.00 89.94 158 ARG A CA 1
ATOM 1222 C C . ARG A 1 158 ? -7.618 3.232 22.029 1.00 89.94 158 ARG A C 1
ATOM 1224 O O . ARG A 1 158 ? -7.279 3.528 23.172 1.00 89.94 158 ARG A O 1
ATOM 1231 N N . TRP A 1 159 ? -8.003 4.151 21.147 1.00 87.62 159 TRP A N 1
ATOM 1232 C CA . TRP A 1 159 ? -8.117 5.578 21.462 1.00 87.62 159 TRP A CA 1
ATOM 1233 C C . TRP A 1 159 ? -9.559 6.038 21.688 1.00 87.62 159 TRP A C 1
ATOM 1235 O O . TRP A 1 159 ? -9.832 7.243 21.698 1.00 87.62 159 TRP A O 1
ATOM 1245 N N . ILE A 1 160 ? -10.504 5.114 21.872 1.00 84.56 160 ILE A N 1
ATOM 1246 C CA . ILE A 1 160 ? -11.826 5.451 22.394 1.00 84.56 160 ILE A CA 1
ATOM 1247 C C . ILE A 1 160 ? -11.724 5.704 23.903 1.00 84.56 160 ILE A C 1
ATOM 1249 O O . ILE A 1 160 ? -11.253 4.826 24.625 1.00 84.56 160 ILE A O 1
ATOM 1253 N N . PRO A 1 161 ? -12.112 6.902 24.397 1.00 74.88 161 PRO A N 1
ATOM 1254 C CA . PRO A 1 161 ? -12.184 7.156 25.831 1.00 74.88 161 PRO A CA 1
ATOM 1255 C C . PRO A 1 161 ? -13.090 6.120 26.492 1.00 74.88 161 PRO A C 1
ATOM 1257 O O . PRO A 1 161 ? -14.199 5.883 26.012 1.00 74.88 161 PRO A O 1
ATOM 1260 N N . LYS A 1 162 ? -12.629 5.511 27.589 1.00 65.31 162 LYS A N 1
ATOM 1261 C CA . LYS A 1 162 ? -13.362 4.439 28.284 1.00 65.31 162 LYS A CA 1
ATOM 1262 C C . LYS A 1 162 ? -14.738 4.893 28.796 1.00 65.31 162 LYS A C 1
ATOM 1264 O O . LYS A 1 162 ? -15.651 4.082 28.845 1.00 65.31 162 LYS A O 1
ATOM 1269 N N . GLU A 1 163 ? -14.913 6.186 29.067 1.00 56.97 163 GLU A N 1
ATOM 1270 C CA . GLU A 1 163 ? -16.194 6.807 29.451 1.00 56.97 163 GLU A CA 1
ATOM 1271 C C . GLU A 1 163 ? -17.257 6.740 28.340 1.00 56.97 163 GLU A C 1
ATOM 1273 O O . GLU A 1 163 ? -18.444 6.643 28.623 1.00 56.97 163 GLU A O 1
ATOM 1278 N N . ALA A 1 164 ? -16.843 6.730 27.069 1.00 55.41 164 ALA A N 1
ATOM 1279 C CA . ALA A 1 164 ? -17.738 6.589 25.918 1.00 55.41 164 ALA A CA 1
ATOM 1280 C C . ALA A 1 164 ? -17.971 5.121 25.510 1.00 55.41 164 ALA A C 1
ATOM 1282 O O . ALA A 1 164 ? -18.782 4.852 24.628 1.00 55.41 164 ALA A O 1
ATOM 1283 N N . ALA A 1 165 ? -17.244 4.174 26.114 1.00 51.00 165 ALA A N 1
ATOM 1284 C CA . ALA A 1 165 ? -17.321 2.747 25.798 1.00 51.00 165 ALA A CA 1
ATOM 1285 C C . ALA A 1 165 ? -18.349 1.983 26.657 1.00 51.00 165 ALA A C 1
ATOM 1287 O O . ALA A 1 165 ? -18.625 0.826 26.360 1.00 51.00 165 ALA A O 1
ATOM 1288 N N . GLY A 1 166 ? -18.903 2.616 27.701 1.00 42.06 166 GLY A N 1
ATOM 1289 C CA . GLY A 1 166 ? -19.896 2.032 28.617 1.00 42.06 166 GLY A CA 1
ATOM 1290 C C . GLY A 1 166 ? -21.339 2.520 28.422 1.00 42.06 166 GLY A C 1
ATOM 1291 O O . GLY A 1 166 ? -22.171 2.258 29.280 1.00 42.06 166 GLY A O 1
ATOM 1292 N N . ALA A 1 167 ? -21.633 3.250 27.341 1.00 38.97 167 ALA A N 1
ATOM 1293 C CA . ALA A 1 167 ? -22.965 3.800 27.050 1.00 38.97 167 ALA A CA 1
ATOM 1294 C C . ALA A 1 167 ? -23.668 3.108 25.862 1.00 38.97 167 ALA A C 1
ATOM 1296 O O . ALA A 1 167 ? -24.532 3.711 25.226 1.00 38.97 167 ALA A O 1
ATOM 1297 N N . GLY A 1 168 ? -23.259 1.880 25.527 1.00 39.41 168 GLY A N 1
ATOM 1298 C CA . GLY A 1 168 ? -23.828 1.071 24.446 1.00 39.41 168 GLY A CA 1
ATOM 1299 C C . GLY A 1 168 ? -24.363 -0.250 24.959 1.00 39.41 168 GLY A C 1
ATOM 1300 O O . GLY A 1 168 ? -23.662 -0.853 25.801 1.00 39.41 168 GLY A O 1
#

Foldseek 3Di:
DALLVLLLVQLQVLLQVLLQVQLVVQLVLCVVPVVLQLVVLVVVLVVVCVVPNDDPDHSVNVSVVCSVCSSVCSSVVSSVVSNVLSSVCSVCVVVQDDDLLSSLQVSLVVVLVVVVCQQPVDPPNDDDCPDVSVVVVSVVSSVSSSSSSSSSSVSSVVPDDVVVVPPD

Secondary structure (DSSP, 8-state):
--HHHHHHHHHHHHHHHHHHHHHHHHHHHHHHTHHHHHHHHHHHHHHHHHHH---S--HHHHHHHHHHHHHHHHHHHHHHHHHHHHHHHHHHGGGS-SSHHHHHHHHHHHHHHHHHHHHHHSTT-PPP--THHHHHHHHHHHHHHHHHHHHHHHHHHHTS-GGGSS--

pLDDT: mean 88.46, std 11.19, range [38.97, 97.38]

Sequence (168 aa):
MGKVTRGLKAGVLSGLIIGVILGAVTYATMVLWKEKYLAYFQQIIEHLQETYGPLPITAEALYQYSLNMSFISAILGAVIFGLLFGAVFGWKYEKFPGSPIVKGLIMGLIVAVVSLVIAYGVPGVRTPFFGGVETFKLAFSIVMYLVWGVLTSIFYWRWIPKEAAGAG

Radius of gyration: 19.27 Å; chains: 1; bounding box: 42×29×61 Å